Protein AF-A0A0N8W7C9-F1 (afdb_monomer_lite)

Foldseek 3Di:
DDDDDDDPPPPVVVVVQVVVVVLLQVLVCVVQVHPPDDADPWDWDDDPQWIWTDGPFKIWIARNVVSHTQKIKGAAPVSVVSVCVGPQVVLLVVQLCVQLVHPPDDAPFRMWMHHHQWIWTDHDQWIWIARNVPSHTPDIGQDDPVSVVSNVSHPVVVVVVVVVVVVPPD

Radius of gyration: 22.66 Å; chains: 1; bounding box: 68×30×81 Å

Structure (mmCIF, N/CA/C/O backbone):
data_AF-A0A0N8W7C9-F1
#
_entry.id   AF-A0A0N8W7C9-F1
#
loop_
_atom_site.group_PDB
_atom_site.id
_atom_site.type_symbol
_atom_site.label_atom_id
_atom_site.label_alt_id
_atom_site.label_comp_id
_atom_site.label_asym_id
_atom_site.label_entity_id
_atom_site.label_seq_id
_atom_site.pdbx_PDB_ins_code
_atom_site.Cartn_x
_atom_site.Cartn_y
_atom_site.Cartn_z
_atom_site.occupancy
_atom_site.B_iso_or_equiv
_atom_site.auth_seq_id
_atom_site.auth_comp_id
_atom_site.auth_asym_id
_atom_site.auth_atom_id
_atom_site.pdbx_PDB_model_num
ATOM 1 N N . MET A 1 1 ? 50.110 -1.043 -38.854 1.00 37.81 1 MET A N 1
ATOM 2 C CA . MET A 1 1 ? 49.693 -0.022 -37.871 1.00 37.81 1 MET A CA 1
ATOM 3 C C . MET A 1 1 ? 48.234 -0.307 -37.556 1.00 37.81 1 MET A C 1
ATOM 5 O O . MET A 1 1 ? 47.427 -0.293 -38.475 1.00 37.81 1 MET A O 1
ATOM 9 N N . CYS A 1 2 ? 47.962 -0.786 -36.341 1.00 35.12 2 CYS A N 1
ATOM 10 C CA . CYS A 1 2 ? 46.744 -1.515 -35.981 1.00 35.12 2 CYS A CA 1
ATOM 11 C C . CYS A 1 2 ? 45.524 -0.613 -35.734 1.00 35.12 2 CYS A C 1
ATOM 13 O O . CYS A 1 2 ? 45.601 0.324 -34.951 1.00 35.12 2 CYS A O 1
ATOM 15 N N . LEU A 1 3 ? 44.432 -0.989 -36.409 1.00 40.31 3 LEU A N 1
ATOM 16 C CA . LEU A 1 3 ? 43.048 -1.159 -35.939 1.00 40.31 3 LEU A CA 1
ATOM 17 C C . LEU A 1 3 ? 42.443 -0.094 -35.004 1.00 40.31 3 LEU A C 1
ATOM 19 O O . LEU A 1 3 ? 42.666 -0.083 -33.797 1.00 40.31 3 LEU A O 1
ATOM 23 N N . LEU A 1 4 ? 41.551 0.703 -35.601 1.00 46.50 4 LEU A N 1
ATOM 24 C CA . LEU A 1 4 ? 40.404 1.345 -34.959 1.00 46.50 4 LEU A CA 1
ATOM 25 C C . LEU A 1 4 ? 39.473 0.262 -34.384 1.00 46.50 4 LEU A C 1
ATOM 27 O O . LEU A 1 4 ? 38.860 -0.479 -35.150 1.00 46.50 4 LEU A O 1
ATOM 31 N N . CYS A 1 5 ? 39.339 0.184 -33.060 1.00 41.06 5 CYS A N 1
ATOM 32 C CA . CYS A 1 5 ? 38.223 -0.522 -32.432 1.00 41.06 5 CYS 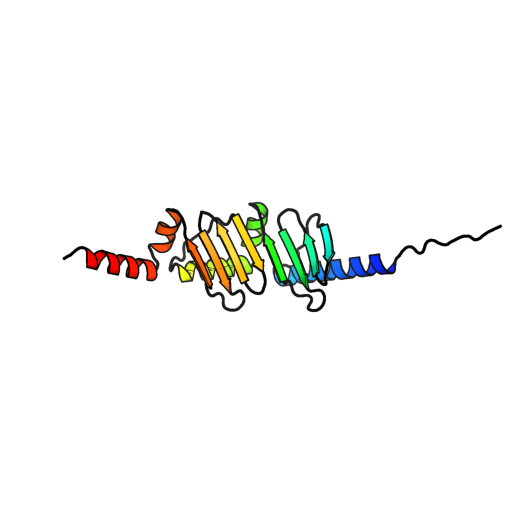A CA 1
ATOM 33 C C . CYS A 1 5 ? 37.093 0.479 -32.178 1.00 41.06 5 CYS A C 1
ATOM 35 O O . CYS A 1 5 ? 37.202 1.350 -31.316 1.00 41.06 5 CYS A O 1
ATOM 37 N N . CYS A 1 6 ? 36.025 0.350 -32.965 1.00 43.03 6 CYS A N 1
ATOM 38 C CA . CYS A 1 6 ? 34.728 0.964 -32.722 1.00 43.03 6 CYS A CA 1
ATOM 39 C C . CYS A 1 6 ? 34.214 0.568 -31.333 1.00 43.03 6 CYS A C 1
ATOM 41 O O . CYS A 1 6 ? 34.074 -0.618 -31.035 1.00 43.03 6 CYS A O 1
ATOM 43 N N . GLY A 1 7 ? 33.899 1.567 -30.510 1.00 38.84 7 GLY A N 1
ATOM 44 C CA . GLY A 1 7 ? 33.012 1.384 -29.372 1.00 38.84 7 GLY A CA 1
ATOM 45 C C . GLY A 1 7 ? 31.618 1.049 -29.890 1.00 38.84 7 GLY A C 1
ATOM 46 O O . GLY A 1 7 ? 31.018 1.845 -30.610 1.00 38.84 7 GLY A O 1
ATOM 47 N N . CYS A 1 8 ? 31.121 -0.135 -29.550 1.00 41.66 8 CYS A N 1
ATOM 48 C CA . CYS A 1 8 ? 29.692 -0.400 -29.591 1.00 41.66 8 CYS A CA 1
ATOM 49 C C . CYS A 1 8 ? 29.111 0.299 -28.361 1.00 41.66 8 CYS A C 1
ATOM 51 O O . CYS A 1 8 ? 29.285 -0.182 -27.245 1.00 41.66 8 CYS A O 1
ATOM 53 N N . ALA A 1 9 ? 28.518 1.478 -28.546 1.00 47.34 9 ALA A N 1
ATOM 54 C CA . ALA A 1 9 ? 27.574 1.988 -27.563 1.00 47.34 9 ALA A CA 1
ATOM 55 C C . ALA A 1 9 ? 26.376 1.030 -27.584 1.00 47.34 9 ALA A C 1
ATOM 57 O O . ALA A 1 9 ? 25.816 0.780 -28.653 1.00 47.34 9 ALA A O 1
ATOM 58 N N . ASP A 1 10 ? 26.058 0.441 -26.436 1.00 50.56 10 ASP A N 1
ATOM 59 C CA . ASP A 1 10 ? 24.960 -0.506 -26.256 1.00 50.56 10 ASP A CA 1
ATOM 60 C C . ASP A 1 10 ? 23.614 0.234 -26.317 1.00 50.56 10 ASP A C 1
ATOM 62 O O . ASP A 1 10 ? 22.963 0.488 -25.311 1.00 50.56 10 ASP A O 1
ATOM 66 N N . GLN A 1 11 ? 23.231 0.664 -27.521 1.00 53.06 11 GLN A N 1
ATOM 67 C CA . GLN A 1 11 ? 21.965 1.360 -27.775 1.00 53.06 11 GLN A CA 1
ATOM 68 C C . GLN A 1 11 ? 20.749 0.461 -27.501 1.00 53.06 11 GLN A C 1
ATOM 70 O O . GLN A 1 11 ? 19.668 0.970 -27.229 1.00 53.06 11 GLN A O 1
ATOM 75 N N . GLY A 1 12 ? 20.926 -0.866 -27.545 1.00 55.88 12 GLY A N 1
ATOM 76 C CA . GLY A 1 12 ? 19.857 -1.828 -27.276 1.00 55.88 12 GLY A CA 1
ATOM 77 C C . GLY A 1 12 ? 19.493 -1.929 -25.795 1.00 55.88 12 GLY A C 1
ATOM 78 O O . GLY A 1 12 ? 18.319 -2.101 -25.481 1.00 55.88 12 GLY A O 1
ATOM 79 N N . GLY A 1 13 ? 20.471 -1.788 -24.893 1.00 61.59 13 GLY A N 1
ATOM 80 C CA . GLY A 1 13 ? 20.222 -1.758 -23.448 1.00 61.59 13 GLY A CA 1
ATOM 81 C C . GLY A 1 13 ? 19.448 -0.513 -23.010 1.00 61.59 13 GLY A C 1
ATOM 82 O O . GLY A 1 13 ? 18.446 -0.624 -22.314 1.00 61.59 13 GLY A O 1
ATOM 83 N N . GLU A 1 14 ? 19.850 0.665 -23.495 1.00 65.06 14 GLU A N 1
ATOM 84 C CA . GLU A 1 14 ? 19.219 1.940 -23.121 1.00 65.06 14 GLU A CA 1
ATOM 85 C C . GLU A 1 14 ? 17.765 2.051 -23.629 1.00 65.06 14 GLU A C 1
ATOM 87 O O . GLU A 1 14 ? 16.888 2.537 -22.916 1.00 65.06 14 GLU A O 1
ATOM 92 N N . GLU A 1 15 ? 17.467 1.544 -24.831 1.00 66.31 15 GLU A N 1
ATOM 93 C CA . GLU A 1 15 ? 16.100 1.516 -25.381 1.00 66.31 15 GLU A CA 1
ATOM 94 C C . GLU A 1 15 ? 15.191 0.500 -24.657 1.00 66.31 15 GLU A C 1
ATOM 96 O O . GLU A 1 15 ? 14.007 0.770 -24.420 1.00 66.31 15 GLU A O 1
ATOM 101 N N . ALA A 1 16 ? 15.739 -0.654 -24.259 1.00 68.06 16 ALA A N 1
ATOM 102 C CA . ALA A 1 16 ? 15.020 -1.652 -23.467 1.00 68.06 16 ALA A CA 1
ATOM 103 C C . ALA A 1 16 ? 14.702 -1.137 -22.053 1.00 68.06 16 ALA A C 1
ATOM 105 O O . ALA A 1 16 ? 13.577 -1.314 -21.580 1.00 68.06 16 ALA A O 1
ATOM 106 N N . ASP A 1 17 ? 15.648 -0.439 -21.419 1.00 77.31 17 ASP A N 1
ATOM 107 C CA . ASP A 1 17 ? 15.465 0.168 -20.098 1.00 77.31 17 ASP A CA 1
ATOM 108 C C . ASP A 1 17 ? 14.401 1.276 -20.123 1.00 77.31 17 ASP A C 1
ATOM 110 O O . ASP A 1 17 ? 13.543 1.319 -19.241 1.00 77.31 17 ASP A O 1
ATOM 114 N N . LEU A 1 18 ? 14.381 2.124 -21.161 1.00 82.06 18 LEU A N 1
ATOM 115 C CA . LEU A 1 18 ? 13.331 3.138 -21.347 1.00 82.06 18 LEU A CA 1
ATOM 116 C C . LEU A 1 18 ? 11.949 2.508 -21.564 1.00 82.06 18 LEU A C 1
ATOM 118 O O . LEU A 1 18 ? 10.955 2.969 -21.006 1.00 82.06 18 LEU A O 1
ATOM 122 N N . THR A 1 19 ? 11.884 1.417 -22.329 1.00 90.62 19 THR A N 1
ATOM 123 C CA . THR A 1 19 ? 10.626 0.696 -22.559 1.00 90.62 19 THR A CA 1
ATOM 124 C C . THR A 1 19 ? 10.087 0.084 -21.262 1.00 90.62 19 THR A C 1
ATOM 126 O O . THR A 1 19 ? 8.891 0.181 -20.981 1.00 90.62 19 THR A O 1
ATOM 129 N N . LEU A 1 20 ? 10.953 -0.537 -20.453 1.00 92.44 20 LEU A N 1
ATOM 130 C CA . LEU A 1 20 ? 10.569 -1.107 -19.158 1.00 92.44 20 LEU A CA 1
ATOM 131 C C . LEU A 1 20 ? 10.203 -0.027 -18.139 1.00 92.44 20 LEU A C 1
ATOM 133 O O . LEU A 1 20 ? 9.288 -0.231 -17.338 1.00 92.44 20 LEU A O 1
ATOM 137 N N . TYR A 1 21 ? 10.871 1.125 -18.181 1.00 93.00 21 TYR A N 1
ATOM 138 C CA . TYR A 1 21 ? 10.506 2.284 -17.377 1.00 93.00 21 TYR A CA 1
ATOM 139 C C . TYR A 1 21 ? 9.073 2.734 -17.678 1.00 93.00 21 TYR A C 1
ATOM 141 O O . TYR A 1 21 ? 8.251 2.805 -16.764 1.00 93.00 21 TYR A O 1
ATOM 149 N N . ASP A 1 22 ? 8.742 2.960 -18.953 1.00 92.81 22 ASP A N 1
ATOM 150 C CA . ASP A 1 22 ? 7.404 3.397 -19.365 1.00 92.81 22 ASP A CA 1
ATOM 151 C C . ASP A 1 22 ? 6.323 2.373 -18.986 1.00 92.81 22 ASP A C 1
ATOM 153 O O . ASP A 1 22 ? 5.247 2.742 -18.507 1.00 92.81 22 ASP A O 1
ATOM 157 N N . GLN A 1 23 ? 6.623 1.077 -19.134 1.00 94.94 23 GLN A N 1
ATOM 158 C CA . GLN A 1 23 ? 5.739 -0.007 -18.694 1.00 94.94 23 GLN A CA 1
ATOM 159 C C . GLN A 1 23 ? 5.540 -0.009 -17.178 1.00 94.94 23 GLN A C 1
ATOM 161 O O . GLN A 1 23 ? 4.409 -0.142 -16.718 1.00 94.94 23 GLN A O 1
ATOM 166 N N . SER A 1 24 ? 6.608 0.202 -16.405 1.00 95.31 24 SER A N 1
ATOM 167 C CA . SER A 1 24 ? 6.534 0.279 -14.943 1.00 95.31 24 SER A CA 1
ATOM 168 C C . SER A 1 24 ? 5.681 1.465 -14.500 1.00 95.31 24 SER A C 1
ATOM 170 O O . SER A 1 24 ? 4.838 1.328 -13.618 1.00 95.31 24 SER A O 1
ATOM 172 N N . VAL A 1 25 ? 5.839 2.628 -15.139 1.00 95.06 25 VAL A N 1
ATOM 173 C CA . VAL A 1 25 ? 5.005 3.805 -14.853 1.00 95.06 25 VAL A CA 1
ATOM 174 C C . VAL A 1 25 ? 3.538 3.520 -15.168 1.00 95.06 25 VAL A C 1
ATOM 176 O O . VAL A 1 25 ? 2.665 3.886 -14.381 1.00 95.06 25 VAL A O 1
ATOM 179 N N . GLN A 1 26 ? 3.254 2.850 -16.286 1.00 95.94 26 GLN A N 1
ATOM 180 C CA . GLN A 1 26 ? 1.890 2.473 -16.645 1.00 95.94 26 GLN A CA 1
ATOM 181 C C . GLN A 1 26 ? 1.282 1.475 -15.649 1.00 95.94 26 GLN A C 1
ATOM 183 O O . GLN A 1 26 ? 0.156 1.687 -15.201 1.00 95.94 26 GLN A O 1
ATOM 188 N N . ALA A 1 27 ? 2.032 0.450 -15.239 1.00 96.00 27 ALA A N 1
ATOM 189 C CA . ALA A 1 27 ? 1.590 -0.505 -14.226 1.00 96.00 27 ALA A CA 1
ATOM 190 C C . ALA A 1 27 ? 1.297 0.184 -12.885 1.00 96.00 27 ALA A C 1
ATOM 192 O O . ALA A 1 27 ? 0.296 -0.120 -12.240 1.00 96.00 27 ALA A O 1
ATOM 193 N N . VAL A 1 28 ? 2.111 1.171 -12.488 1.00 95.12 28 VAL A N 1
ATOM 194 C CA . VAL A 1 28 ? 1.836 1.965 -11.283 1.00 95.12 28 VAL A CA 1
ATOM 195 C C . VAL A 1 28 ? 0.549 2.771 -11.435 1.00 95.12 28 VAL A C 1
ATOM 197 O O . VAL A 1 28 ? -0.262 2.741 -10.519 1.00 95.12 28 VAL A O 1
ATOM 200 N N . ARG A 1 29 ? 0.311 3.446 -12.570 1.00 95.62 29 ARG A N 1
ATOM 201 C CA . ARG A 1 29 ? -0.942 4.197 -12.813 1.00 95.62 29 ARG A CA 1
ATOM 202 C C . ARG A 1 29 ? -2.181 3.321 -12.695 1.00 95.62 29 ARG A C 1
ATOM 204 O O . ARG A 1 29 ? -3.188 3.753 -12.141 1.00 95.62 29 ARG A O 1
ATOM 211 N N . GLU A 1 30 ? -2.115 2.111 -13.239 1.00 95.56 30 GLU A N 1
ATOM 212 C CA . GLU A 1 30 ? -3.191 1.126 -13.137 1.00 95.56 30 GLU A CA 1
ATOM 213 C C . GLU A 1 30 ? -3.367 0.659 -11.695 1.00 95.56 30 GLU A C 1
ATOM 215 O O . GLU A 1 30 ? -4.483 0.675 -11.183 1.00 95.56 30 GLU A O 1
ATOM 220 N N . PHE A 1 31 ? -2.266 0.341 -11.011 1.00 94.75 31 PHE A N 1
ATOM 221 C CA . PHE A 1 31 ? -2.286 -0.071 -9.615 1.00 94.75 31 PHE A CA 1
ATOM 222 C C . PHE A 1 31 ? -2.864 1.010 -8.702 1.00 94.75 31 PHE A C 1
ATOM 224 O O . PHE A 1 31 ? -3.733 0.705 -7.898 1.00 94.75 31 PHE A O 1
ATOM 231 N N . VAL A 1 32 ? -2.430 2.268 -8.801 1.00 93.56 32 VAL A N 1
ATOM 232 C CA . VAL A 1 32 ? -2.940 3.352 -7.942 1.00 93.56 32 VAL A CA 1
ATO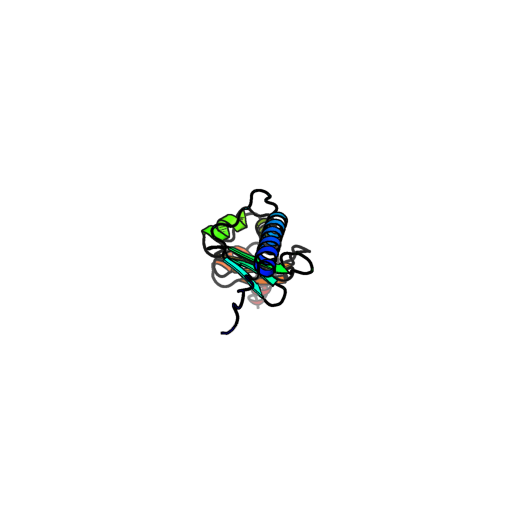M 233 C C . VAL A 1 32 ? -4.278 3.933 -8.414 1.00 93.56 32 VAL A C 1
ATOM 235 O O . VAL A 1 32 ? -4.810 4.820 -7.754 1.00 93.56 32 VAL A O 1
ATOM 238 N N . GLU A 1 33 ? -4.817 3.441 -9.534 1.00 94.75 33 GLU A N 1
ATOM 239 C CA . GLU A 1 33 ? -6.026 3.948 -10.199 1.00 94.75 33 GLU A CA 1
ATOM 240 C C . GLU A 1 33 ? -5.963 5.452 -10.548 1.00 94.75 33 GLU A C 1
ATOM 242 O O . GLU A 1 33 ? -6.980 6.143 -10.617 1.00 94.75 33 GLU A O 1
ATOM 247 N N . ASP A 1 34 ? -4.763 5.962 -10.837 1.00 92.88 34 ASP A N 1
ATOM 248 C CA . ASP A 1 34 ? -4.514 7.360 -11.197 1.00 92.88 34 ASP A CA 1
ATOM 249 C C . ASP A 1 34 ? -3.696 7.453 -12.489 1.00 92.88 34 ASP A C 1
ATOM 251 O O . ASP A 1 34 ? -2.483 7.254 -12.516 1.00 92.88 34 ASP A O 1
ATOM 255 N N . GLN A 1 35 ? -4.366 7.824 -13.581 1.00 92.38 35 GLN A N 1
ATOM 256 C CA . GLN A 1 35 ? -3.734 8.003 -14.893 1.00 92.38 35 GLN A CA 1
ATOM 257 C C . GLN A 1 35 ? -2.841 9.249 -14.970 1.00 92.38 35 GLN A C 1
ATOM 259 O O . GLN A 1 35 ? -2.016 9.363 -15.878 1.00 92.38 35 GLN A O 1
ATOM 264 N N . SER A 1 36 ? -3.008 10.194 -14.043 1.00 91.00 36 SER A N 1
ATOM 265 C CA . SER A 1 36 ? -2.180 11.395 -13.956 1.00 91.00 36 SER A CA 1
ATOM 266 C C . SER A 1 36 ? -0.895 11.174 -13.163 1.00 91.00 36 SER A C 1
ATOM 268 O O . SER A 1 36 ? -0.013 12.035 -13.216 1.00 91.00 36 SER A O 1
ATOM 270 N N . TYR A 1 37 ? -0.748 10.017 -12.503 1.00 88.69 37 TYR A N 1
ATOM 271 C CA . TYR A 1 37 ? 0.444 9.693 -11.736 1.00 88.69 37 TYR A CA 1
ATOM 272 C C . TYR A 1 37 ? 1.704 9.821 -12.599 1.00 88.69 37 TYR A C 1
ATOM 274 O O . TYR A 1 37 ? 1.821 9.277 -13.709 1.00 88.69 37 TYR A O 1
ATOM 282 N N . GLN A 1 38 ? 2.661 10.557 -12.044 1.00 85.25 38 GLN A N 1
ATOM 283 C CA . GLN A 1 38 ? 4.018 10.679 -12.541 1.00 85.25 38 GLN A CA 1
ATOM 284 C C . GLN A 1 38 ? 4.962 10.442 -11.367 1.00 85.25 38 GLN A C 1
ATOM 286 O O . GLN A 1 38 ? 4.798 11.078 -10.319 1.00 85.25 38 GLN A O 1
ATOM 291 N N . PRO A 1 39 ? 5.967 9.574 -11.515 1.00 79.62 39 PRO A N 1
ATOM 292 C CA . PRO A 1 39 ? 6.926 9.368 -10.449 1.00 79.62 39 PRO A CA 1
ATOM 293 C C . PRO A 1 39 ? 7.795 10.625 -10.281 1.00 79.62 39 PRO A C 1
ATOM 295 O O . PRO A 1 39 ? 8.419 11.107 -11.227 1.00 79.62 39 PRO A O 1
ATOM 298 N N . GLY A 1 40 ? 7.857 11.174 -9.068 1.00 68.31 40 GLY A N 1
ATOM 299 C CA . GLY A 1 40 ? 8.752 12.294 -8.765 1.00 68.31 40 GLY A CA 1
ATOM 300 C C . GLY A 1 40 ? 10.186 11.796 -8.581 1.00 68.31 40 GLY A C 1
ATOM 301 O O . GLY A 1 40 ? 10.395 10.950 -7.722 1.00 68.31 40 GLY A O 1
ATOM 302 N N . THR A 1 41 ? 11.156 12.297 -9.366 1.00 62.81 41 THR A N 1
ATOM 303 C CA . THR A 1 41 ? 12.597 11.925 -9.302 1.00 62.81 41 THR A CA 1
ATOM 304 C C . THR A 1 41 ? 12.814 10.464 -8.894 1.00 62.81 41 THR A C 1
ATOM 306 O O . THR A 1 41 ? 13.327 10.183 -7.812 1.00 62.81 41 THR A O 1
ATOM 309 N N . SER A 1 42 ? 12.338 9.540 -9.725 1.00 72.31 42 SER A N 1
ATOM 310 C CA . SER A 1 42 ? 12.453 8.106 -9.477 1.00 72.31 42 SER A CA 1
ATOM 311 C C . SER A 1 42 ? 13.831 7.604 -9.892 1.00 72.31 42 SER A C 1
ATOM 313 O O . SER A 1 42 ? 14.289 7.862 -11.004 1.00 72.31 42 SER A O 1
ATOM 315 N N . ALA A 1 43 ? 14.493 6.862 -9.008 1.00 88.88 43 ALA A N 1
ATOM 316 C CA . ALA A 1 43 ? 15.502 5.914 -9.451 1.00 88.88 43 ALA A CA 1
ATOM 317 C C . ALA A 1 43 ? 14.781 4.720 -10.092 1.00 88.88 43 ALA A C 1
ATOM 319 O O . ALA A 1 43 ? 13.770 4.253 -9.563 1.00 88.88 43 ALA A O 1
ATOM 320 N N . PHE A 1 44 ? 15.295 4.249 -11.224 1.00 92.81 44 PHE A N 1
ATOM 321 C CA . PHE A 1 44 ? 14.812 3.056 -11.908 1.00 92.81 44 PHE A CA 1
ATOM 322 C C . PHE A 1 44 ? 15.908 1.996 -11.900 1.00 92.81 44 PHE A C 1
ATOM 324 O O . PHE A 1 44 ? 17.067 2.299 -12.189 1.00 92.81 44 PHE A O 1
ATOM 331 N N . SER A 1 45 ? 15.549 0.766 -11.551 1.00 92.94 45 SER A N 1
ATOM 332 C CA . SER A 1 45 ? 16.466 -0.369 -11.592 1.00 92.94 45 SER A CA 1
ATOM 333 C C . SER A 1 45 ? 15.739 -1.644 -11.982 1.00 92.94 45 SER A C 1
ATOM 335 O O . SER A 1 45 ? 14.579 -1.838 -11.623 1.00 92.94 45 SER A O 1
ATOM 337 N N . VAL A 1 46 ? 16.450 -2.540 -12.659 1.00 94.44 46 VAL A N 1
ATOM 338 C CA . VAL A 1 46 ? 15.963 -3.872 -13.015 1.00 94.44 46 VAL A CA 1
ATOM 339 C C . VAL A 1 46 ? 16.882 -4.906 -12.382 1.00 94.44 46 VAL A C 1
ATOM 341 O O . VAL A 1 46 ? 18.085 -4.911 -12.636 1.00 94.44 46 VAL A O 1
ATOM 344 N N . GLU A 1 47 ? 16.323 -5.783 -11.555 1.00 93.31 47 GLU A N 1
ATOM 345 C CA . GLU A 1 47 ? 17.071 -6.853 -10.902 1.00 93.31 47 GLU A CA 1
ATOM 346 C C . GLU A 1 47 ? 16.222 -8.121 -10.830 1.00 93.31 47 GLU A C 1
ATOM 348 O O . GLU A 1 47 ? 15.072 -8.089 -10.408 1.00 93.31 47 GLU A O 1
ATOM 353 N N . SER A 1 48 ? 16.797 -9.255 -11.240 1.00 92.81 48 SER A N 1
ATOM 354 C CA . SER A 1 48 ? 16.186 -10.585 -11.082 1.00 92.81 48 SER A CA 1
ATOM 355 C C . SER A 1 48 ? 14.737 -10.702 -11.594 1.00 92.81 48 SER A C 1
ATOM 357 O O . SER A 1 48 ? 13.914 -11.353 -10.959 1.00 92.81 48 SER A O 1
ATOM 359 N N . GLY A 1 49 ? 14.423 -10.087 -12.741 1.00 94.06 49 GLY A N 1
ATOM 360 C CA . GLY A 1 49 ? 13.077 -10.127 -13.336 1.00 94.06 49 GLY A CA 1
ATOM 361 C C . GLY A 1 49 ? 12.089 -9.111 -12.755 1.00 94.06 49 GLY A C 1
ATOM 362 O O . GLY A 1 49 ? 10.917 -9.124 -13.117 1.00 94.06 49 GLY A O 1
ATOM 363 N N . VAL A 1 50 ? 12.556 -8.208 -11.891 1.00 95.81 50 VAL A N 1
ATOM 364 C CA . VAL A 1 50 ? 11.736 -7.185 -11.243 1.00 95.81 50 VAL A CA 1
ATOM 365 C C . VAL A 1 50 ? 12.235 -5.798 -11.630 1.00 95.81 50 VAL A C 1
ATOM 367 O O . VAL A 1 50 ? 13.411 -5.473 -11.452 1.00 95.81 50 VAL A O 1
ATOM 370 N N . ALA A 1 51 ? 11.333 -4.964 -12.139 1.00 95.56 51 ALA A N 1
ATOM 371 C CA . ALA A 1 51 ? 11.581 -3.551 -12.390 1.00 95.56 51 ALA A CA 1
ATOM 372 C C . ALA A 1 51 ? 11.112 -2.731 -11.183 1.00 95.56 51 ALA A C 1
ATOM 374 O O . ALA A 1 51 ? 9.985 -2.891 -10.725 1.00 95.56 51 ALA A O 1
ATOM 375 N N . THR A 1 52 ? 11.966 -1.862 -10.647 1.00 95.69 52 THR A N 1
ATOM 376 C CA . THR A 1 52 ? 11.674 -1.070 -9.447 1.00 95.69 52 THR A CA 1
ATOM 377 C C . THR A 1 52 ? 11.758 0.421 -9.741 1.00 95.69 52 THR A C 1
ATOM 379 O O . THR A 1 52 ? 12.768 0.913 -10.246 1.00 95.69 52 THR A O 1
ATOM 382 N N . LEU A 1 53 ? 10.690 1.137 -9.386 1.00 94.44 53 LEU A N 1
ATOM 383 C CA . LEU A 1 53 ? 10.601 2.593 -9.356 1.00 94.44 53 LEU A CA 1
ATOM 384 C C . LEU A 1 53 ? 10.690 3.060 -7.903 1.00 94.44 53 LEU A C 1
ATOM 386 O O . LEU A 1 53 ? 9.751 2.887 -7.126 1.00 94.44 53 LEU A O 1
ATOM 390 N N . SER A 1 54 ? 11.808 3.686 -7.550 1.00 92.56 54 SER A N 1
ATOM 391 C CA . SER A 1 54 ? 12.070 4.191 -6.201 1.00 92.56 54 SER A CA 1
ATOM 392 C C . SER A 1 54 ? 11.992 5.712 -6.186 1.00 92.56 54 SER A C 1
ATOM 394 O O . SER A 1 54 ? 12.899 6.395 -6.662 1.00 92.56 54 SER A O 1
ATOM 396 N N . GLY A 1 55 ? 10.896 6.242 -5.652 1.00 88.38 55 GLY A N 1
ATOM 397 C CA . GLY A 1 55 ? 10.746 7.651 -5.306 1.00 88.38 55 GLY A CA 1
ATOM 398 C C . GLY A 1 55 ? 11.272 7.954 -3.900 1.00 88.38 55 GLY A C 1
ATOM 399 O O . GLY A 1 55 ? 11.841 7.104 -3.215 1.00 88.38 55 GLY A O 1
ATOM 400 N N . LYS A 1 56 ? 11.069 9.195 -3.448 1.00 87.94 56 LYS A N 1
ATOM 401 C CA . LYS A 1 56 ? 11.496 9.625 -2.106 1.00 87.94 56 LYS A CA 1
ATOM 402 C C . LYS A 1 56 ? 10.655 8.998 -0.987 1.00 87.94 56 LYS A C 1
ATOM 404 O O . LYS A 1 56 ? 11.203 8.690 0.067 1.00 87.94 56 LYS A O 1
ATOM 409 N N . TYR A 1 57 ? 9.348 8.857 -1.203 1.00 90.31 57 TYR A N 1
ATOM 410 C CA . TYR A 1 57 ? 8.392 8.402 -0.186 1.00 90.31 57 TYR A CA 1
ATOM 411 C C . TYR A 1 57 ? 7.647 7.131 -0.590 1.00 90.31 57 TYR A C 1
ATOM 413 O O . TYR A 1 57 ? 6.946 6.530 0.225 1.00 90.31 57 TYR A O 1
ATOM 421 N N . GLU A 1 58 ? 7.807 6.729 -1.845 1.00 92.69 58 GLU A N 1
ATOM 422 C CA . GLU A 1 58 ? 7.109 5.625 -2.458 1.00 92.69 58 GLU A CA 1
ATOM 423 C C . GLU A 1 58 ? 8.081 4.738 -3.229 1.00 92.69 58 GLU A C 1
ATOM 425 O O . GLU A 1 58 ? 9.029 5.209 -3.856 1.00 92.69 58 GLU A O 1
ATOM 430 N N . THR A 1 59 ? 7.853 3.436 -3.181 1.00 95.19 59 THR A N 1
ATOM 431 C CA . THR A 1 59 ? 8.574 2.459 -3.994 1.00 95.19 59 THR A CA 1
ATOM 432 C C . THR A 1 59 ? 7.563 1.512 -4.594 1.00 95.19 59 THR A C 1
ATOM 434 O O . THR A 1 59 ? 6.662 1.073 -3.883 1.00 95.19 59 THR A O 1
ATOM 437 N N . TYR A 1 60 ? 7.729 1.195 -5.872 1.00 95.88 60 TYR A N 1
ATOM 438 C CA . TYR A 1 60 ? 6.926 0.208 -6.579 1.00 95.88 60 TYR A CA 1
ATOM 439 C C . TYR A 1 60 ? 7.844 -0.780 -7.271 1.00 95.88 60 TYR A C 1
ATOM 441 O O . TYR A 1 60 ? 8.813 -0.367 -7.908 1.00 95.88 60 TYR A O 1
ATOM 449 N N . SER A 1 61 ? 7.507 -2.059 -7.194 1.00 96.56 61 SER A N 1
ATOM 450 C CA . SER A 1 61 ? 8.179 -3.100 -7.956 1.00 96.56 61 SER A CA 1
ATOM 451 C C . SER A 1 61 ? 7.165 -3.856 -8.798 1.00 96.56 61 SER A C 1
ATOM 453 O O . SER A 1 61 ? 6.118 -4.277 -8.303 1.00 96.56 61 SER A O 1
ATOM 455 N N . MET A 1 62 ? 7.495 -4.004 -10.074 1.00 96.75 62 MET A N 1
ATOM 456 C CA . MET A 1 62 ? 6.712 -4.682 -11.092 1.00 96.75 62 MET A CA 1
ATOM 457 C C . MET A 1 62 ? 7.436 -5.961 -11.507 1.00 96.75 62 MET A C 1
ATOM 459 O O . MET A 1 62 ? 8.632 -5.926 -11.805 1.00 96.75 62 MET A O 1
ATOM 463 N N . ASP A 1 63 ? 6.713 -7.073 -11.558 1.00 96.69 63 ASP A N 1
ATOM 464 C CA . ASP A 1 63 ? 7.197 -8.287 -12.216 1.00 96.69 63 ASP A CA 1
ATOM 465 C C . ASP A 1 63 ? 7.218 -8.058 -13.735 1.00 96.69 63 ASP A C 1
ATOM 467 O O . ASP A 1 63 ? 6.233 -7.610 -14.321 1.00 96.69 63 ASP A O 1
ATOM 471 N N . ILE A 1 64 ? 8.357 -8.300 -14.387 1.00 95.75 64 ILE A N 1
ATOM 472 C CA . ILE A 1 64 ? 8.540 -7.966 -15.810 1.00 95.75 64 ILE A CA 1
ATOM 473 C C . ILE A 1 64 ? 7.732 -8.892 -16.729 1.00 95.75 64 ILE A C 1
ATOM 475 O O . ILE A 1 64 ? 7.306 -8.465 -17.808 1.00 95.75 64 ILE A O 1
ATOM 479 N N . ASP A 1 65 ? 7.495 -10.135 -16.311 1.00 95.00 65 ASP A N 1
ATOM 480 C CA . ASP A 1 65 ? 6.798 -11.134 -17.117 1.00 95.00 65 ASP A CA 1
ATOM 481 C C . ASP A 1 65 ? 5.280 -10.919 -17.066 1.00 95.00 65 ASP A C 1
ATOM 483 O O . ASP A 1 65 ? 4.610 -10.987 -18.103 1.00 95.00 65 ASP A O 1
ATOM 487 N N . THR A 1 66 ? 4.729 -10.625 -15.882 1.00 95.44 66 THR A N 1
ATOM 488 C CA . THR A 1 66 ? 3.283 -10.389 -15.706 1.00 95.44 66 THR A CA 1
ATOM 489 C C . THR A 1 66 ? 2.884 -8.931 -15.902 1.00 95.44 66 THR A C 1
ATOM 491 O O . THR A 1 66 ? 1.740 -8.659 -16.264 1.00 95.44 66 THR A O 1
ATOM 494 N N . ARG A 1 67 ? 3.830 -7.999 -15.720 1.00 95.12 67 ARG A N 1
ATOM 495 C CA . ARG A 1 67 ? 3.617 -6.539 -15.683 1.00 95.12 67 ARG A CA 1
ATOM 496 C C . ARG A 1 67 ? 2.714 -6.086 -14.539 1.00 95.12 67 ARG A C 1
ATOM 498 O O . ARG A 1 67 ? 2.163 -4.989 -14.578 1.00 95.12 67 ARG A O 1
ATOM 505 N N . GLU A 1 68 ? 2.563 -6.922 -13.521 1.00 94.81 68 GLU A N 1
ATOM 506 C CA . GLU A 1 68 ? 1.780 -6.606 -12.334 1.00 94.81 68 GLU A CA 1
ATOM 507 C C . GLU A 1 68 ? 2.684 -6.002 -11.258 1.00 94.81 68 GLU A C 1
ATOM 509 O O . GLU A 1 68 ? 3.846 -6.388 -11.097 1.00 94.81 68 GLU A O 1
ATOM 514 N N . ILE A 1 69 ? 2.148 -5.043 -10.501 1.00 95.94 69 ILE A N 1
ATOM 515 C CA . ILE A 1 69 ? 2.811 -4.556 -9.292 1.00 95.94 69 ILE A CA 1
ATOM 516 C C . ILE A 1 69 ? 2.781 -5.679 -8.259 1.00 95.94 69 ILE A C 1
ATOM 518 O O . ILE A 1 69 ? 1.709 -6.134 -7.877 1.00 95.94 69 ILE A O 1
ATOM 522 N N . VAL A 1 70 ? 3.957 -6.099 -7.798 1.00 96.56 70 VAL A N 1
ATOM 523 C CA . VAL A 1 70 ? 4.128 -7.146 -6.773 1.00 96.56 70 VAL A CA 1
ATOM 524 C C . VAL A 1 70 ? 4.490 -6.565 -5.410 1.00 96.56 70 VAL A C 1
ATOM 526 O O . VAL A 1 70 ? 4.272 -7.196 -4.376 1.00 96.56 70 VAL A O 1
ATOM 529 N N . PHE A 1 71 ? 4.999 -5.332 -5.397 1.00 97.25 71 PHE A N 1
ATOM 530 C CA . PHE A 1 71 ? 5.322 -4.606 -4.180 1.00 97.25 71 PHE A CA 1
ATOM 531 C C . PHE A 1 71 ? 5.028 -3.116 -4.338 1.00 97.25 71 PHE A C 1
ATOM 533 O O . PHE A 1 71 ? 5.375 -2.506 -5.349 1.00 97.25 71 PHE A O 1
ATOM 540 N N . ALA A 1 72 ? 4.437 -2.521 -3.306 1.00 96.62 72 ALA A N 1
ATOM 541 C CA . ALA A 1 72 ? 4.369 -1.080 -3.133 1.00 96.62 72 ALA A CA 1
ATOM 542 C C . ALA A 1 72 ? 4.642 -0.721 -1.669 1.00 96.62 72 ALA A C 1
ATOM 544 O O . ALA A 1 72 ? 4.156 -1.383 -0.756 1.00 96.62 72 ALA A O 1
ATOM 545 N N . SER A 1 73 ? 5.387 0.347 -1.418 1.00 96.25 73 SER A N 1
ATOM 546 C CA . SER A 1 73 ? 5.661 0.833 -0.065 1.00 96.25 73 SER A CA 1
ATOM 547 C C . SER A 1 73 ? 5.525 2.338 -0.014 1.00 96.25 73 SER A C 1
ATOM 549 O O . SER A 1 73 ? 6.085 3.028 -0.856 1.00 96.25 73 SER A O 1
ATOM 551 N N . TYR A 1 74 ? 4.856 2.827 1.026 1.00 95.19 74 TYR A N 1
ATOM 552 C CA . TYR A 1 74 ? 4.655 4.237 1.322 1.00 95.19 74 TYR A CA 1
ATOM 553 C C . TYR A 1 74 ? 5.171 4.521 2.729 1.00 95.19 74 TYR A C 1
ATOM 555 O O . TYR A 1 74 ? 4.743 3.890 3.704 1.00 95.19 74 TYR A O 1
ATOM 563 N N . GLN A 1 75 ? 6.121 5.447 2.833 1.00 89.44 75 GLN A N 1
ATOM 564 C CA . GLN A 1 75 ? 6.822 5.745 4.080 1.00 89.44 75 GLN A CA 1
ATOM 565 C C . GLN A 1 75 ? 6.891 7.246 4.341 1.00 89.44 75 GLN A C 1
ATOM 567 O O . GLN A 1 75 ? 6.977 8.055 3.418 1.00 89.44 75 GLN A O 1
ATOM 572 N N . GLY A 1 76 ? 6.903 7.603 5.626 1.00 87.00 76 GLY A N 1
ATOM 573 C CA . GLY A 1 76 ? 6.858 8.998 6.051 1.00 87.00 76 GLY A CA 1
ATOM 574 C C . GLY A 1 76 ? 5.474 9.617 5.862 1.00 87.00 76 GLY A C 1
ATOM 575 O O . GLY A 1 76 ? 4.561 8.994 5.325 1.00 87.00 76 GLY A O 1
ATOM 576 N N . GLU A 1 77 ? 5.315 10.846 6.337 1.00 89.88 77 GLU A N 1
ATOM 577 C CA . GLU A 1 77 ? 4.030 11.547 6.315 1.00 89.88 77 GLU A CA 1
ATOM 578 C C . GLU A 1 77 ? 3.536 11.748 4.878 1.00 89.88 77 GLU A C 1
ATOM 580 O O . GLU A 1 77 ? 2.427 11.336 4.553 1.00 89.88 77 GLU A O 1
ATOM 585 N N . GLU A 1 78 ? 4.399 12.234 3.985 1.00 89.62 78 GLU A N 1
ATOM 586 C CA . GLU A 1 78 ? 4.040 12.510 2.592 1.00 89.62 78 GLU A CA 1
ATOM 587 C C . GLU A 1 78 ? 3.730 11.234 1.793 1.00 89.62 78 GLU A C 1
ATOM 589 O O . GLU A 1 78 ? 2.851 11.230 0.930 1.00 89.62 78 GLU A O 1
ATOM 594 N N . GLY A 1 79 ? 4.424 10.127 2.077 1.00 91.69 79 GLY A N 1
ATOM 595 C CA . GLY A 1 79 ? 4.121 8.833 1.463 1.00 91.69 79 GLY A CA 1
ATOM 596 C C . GLY A 1 79 ? 2.751 8.320 1.896 1.00 91.69 79 GLY A C 1
ATOM 597 O O . GLY A 1 79 ? 1.960 7.868 1.068 1.00 91.69 79 GLY A O 1
ATOM 598 N N . ILE A 1 80 ? 2.445 8.438 3.189 1.00 94.62 80 ILE A N 1
ATOM 599 C CA . ILE A 1 80 ? 1.147 8.045 3.740 1.00 94.62 80 ILE A CA 1
ATOM 600 C C . ILE A 1 80 ? 0.014 8.936 3.235 1.00 94.62 80 ILE A C 1
ATOM 602 O O . ILE A 1 80 ? -1.062 8.415 2.952 1.00 94.62 80 ILE A O 1
ATOM 606 N N . GLU A 1 81 ? 0.226 10.242 3.088 1.00 92.44 81 GLU A N 1
ATOM 607 C CA . GLU A 1 81 ? -0.763 11.141 2.483 1.00 92.44 81 GLU A CA 1
ATOM 608 C C . GLU A 1 81 ? -1.151 10.675 1.079 1.00 92.44 81 GLU A C 1
ATOM 610 O O . GLU A 1 81 ? -2.337 10.510 0.800 1.00 92.44 81 GLU A O 1
ATOM 615 N N . ARG A 1 82 ? -0.170 10.327 0.238 1.00 89.62 82 ARG A N 1
ATOM 616 C CA . ARG A 1 82 ? -0.447 9.759 -1.090 1.00 89.62 82 ARG A CA 1
ATOM 617 C C . ARG A 1 82 ? -1.173 8.422 -1.016 1.00 89.62 82 ARG A C 1
ATOM 619 O O . ARG A 1 82 ? -2.110 8.188 -1.772 1.00 89.62 82 ARG A O 1
ATOM 626 N N . ALA A 1 83 ? -0.767 7.541 -0.101 1.00 93.44 83 ALA A N 1
ATOM 627 C CA . ALA A 1 83 ? -1.440 6.258 0.079 1.00 93.44 83 ALA A CA 1
ATOM 628 C C . ALA A 1 83 ? -2.919 6.444 0.451 1.00 93.44 83 ALA A C 1
ATOM 630 O O . ALA A 1 83 ? -3.768 5.738 -0.086 1.00 93.44 83 ALA A O 1
ATOM 631 N N . ARG A 1 84 ? -3.234 7.405 1.334 1.00 92.62 84 ARG A N 1
ATOM 632 C CA . ARG A 1 84 ? -4.596 7.693 1.825 1.00 92.62 84 ARG A CA 1
ATOM 633 C C . ARG A 1 84 ? -5.572 8.091 0.724 1.00 92.62 84 ARG A C 1
ATOM 635 O O . ARG A 1 84 ? -6.765 7.803 0.842 1.00 92.62 84 ARG A O 1
ATOM 642 N N . GLU A 1 85 ? -5.078 8.753 -0.313 1.00 86.94 85 GLU A N 1
ATOM 643 C CA . GLU A 1 85 ? -5.875 9.140 -1.478 1.00 86.94 85 GLU A CA 1
ATOM 644 C C . GLU A 1 85 ? -6.195 7.937 -2.377 1.00 86.94 85 GLU A C 1
ATOM 646 O O . GLU A 1 85 ? -7.202 7.951 -3.083 1.00 86.94 85 GLU A O 1
ATOM 651 N N . GLY A 1 86 ? -5.388 6.874 -2.300 1.00 91.12 86 GLY A N 1
ATOM 652 C CA . GLY A 1 86 ? -5.511 5.683 -3.130 1.00 91.12 86 GLY A CA 1
ATOM 653 C C . GLY A 1 86 ? -6.555 4.658 -2.653 1.00 91.12 86 GLY A C 1
ATOM 654 O O . GLY A 1 86 ? -6.850 4.540 -1.454 1.00 91.12 86 GLY A O 1
ATOM 655 N N . PRO A 1 87 ? -7.074 3.831 -3.579 1.00 92.25 87 PRO A N 1
ATOM 656 C CA . PRO A 1 87 ? -8.130 2.851 -3.303 1.00 92.25 87 PRO A CA 1
ATOM 657 C C . PRO A 1 87 ? -7.688 1.759 -2.316 1.00 92.25 87 PRO A C 1
ATOM 659 O O . PRO A 1 87 ? -8.469 1.306 -1.476 1.00 92.25 87 PRO A O 1
ATOM 662 N N . HIS A 1 88 ? -6.414 1.363 -2.359 1.00 94.44 88 HIS A N 1
ATOM 663 C CA . HIS A 1 88 ? -5.861 0.277 -1.539 1.00 94.44 88 HIS A CA 1
ATOM 664 C C . HIS A 1 88 ? -5.841 0.603 -0.048 1.00 94.44 88 HIS A C 1
ATOM 666 O O . HIS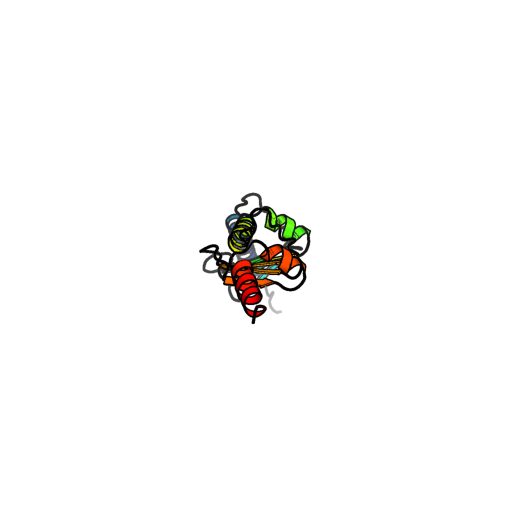 A 1 88 ? -6.215 -0.224 0.791 1.00 94.44 88 HIS A O 1
ATOM 672 N N . TYR A 1 89 ? -5.446 1.830 0.296 1.00 95.25 89 TYR A N 1
ATOM 673 C CA . TYR A 1 89 ? -5.470 2.289 1.681 1.00 95.25 89 TYR A CA 1
ATOM 674 C C . TYR A 1 89 ? -6.911 2.410 2.178 1.00 95.25 89 TYR A C 1
ATOM 676 O O . TYR A 1 89 ? -7.225 1.965 3.281 1.00 95.25 89 TYR A O 1
ATOM 684 N N . GLN A 1 90 ? -7.817 2.942 1.353 1.00 93.38 90 GLN A N 1
ATOM 685 C CA . GLN A 1 90 ? -9.236 3.050 1.700 1.00 93.38 90 GLN A CA 1
ATOM 686 C C . GLN A 1 90 ? -9.866 1.674 1.955 1.00 93.38 90 GLN A C 1
ATOM 688 O O . GLN A 1 90 ? -10.531 1.488 2.977 1.00 93.38 90 GLN A O 1
ATOM 693 N N . LYS A 1 91 ? -9.593 0.683 1.093 1.00 93.62 91 LYS A N 1
ATOM 694 C CA . LYS A 1 91 ? -10.022 -0.713 1.283 1.00 93.62 91 LYS A CA 1
ATOM 695 C C . LYS A 1 91 ? -9.492 -1.288 2.598 1.00 93.62 91 LYS A C 1
ATOM 697 O O . LYS A 1 91 ? -10.246 -1.896 3.356 1.00 93.62 91 LYS A O 1
ATOM 702 N N . THR A 1 92 ? -8.222 -1.031 2.905 1.00 96.25 92 THR A N 1
ATOM 703 C CA . THR A 1 92 ? -7.584 -1.446 4.162 1.00 96.25 92 THR A CA 1
ATOM 704 C C . THR A 1 92 ? -8.266 -0.818 5.379 1.00 96.25 92 THR A C 1
ATOM 706 O O . THR A 1 92 ? -8.600 -1.516 6.334 1.00 96.25 92 THR A O 1
ATOM 709 N N . VAL A 1 93 ? -8.543 0.488 5.351 1.00 94.69 93 VAL A N 1
ATOM 710 C CA . VAL A 1 93 ? -9.234 1.187 6.446 1.00 94.69 93 VAL A CA 1
ATOM 711 C C . VAL A 1 93 ? -10.656 0.661 6.639 1.00 94.69 93 VAL A C 1
ATOM 713 O O . VAL A 1 93 ? -11.082 0.471 7.778 1.00 94.69 93 VAL A O 1
ATOM 716 N N . ILE A 1 94 ? -11.386 0.382 5.555 1.00 94.19 94 ILE A N 1
ATOM 717 C CA . ILE A 1 94 ? -12.722 -0.227 5.625 1.00 94.19 94 ILE A CA 1
ATOM 718 C C . ILE A 1 94 ? -12.652 -1.588 6.325 1.00 94.19 94 ILE A C 1
ATOM 720 O O . ILE A 1 94 ? -13.416 -1.822 7.263 1.00 94.19 94 ILE A O 1
ATOM 724 N N . ALA A 1 95 ? -11.708 -2.445 5.929 1.00 94.75 95 ALA A N 1
ATOM 725 C CA . ALA A 1 95 ? -11.500 -3.751 6.552 1.00 94.75 95 ALA A CA 1
ATOM 726 C C . ALA A 1 95 ? -11.203 -3.630 8.055 1.00 94.75 95 ALA A C 1
ATOM 728 O O . ALA A 1 95 ? -11.802 -4.326 8.876 1.00 94.75 95 ALA A O 1
ATOM 729 N N . VAL A 1 96 ? -10.328 -2.695 8.437 1.00 93.12 96 VAL A N 1
ATOM 730 C CA . VAL A 1 96 ? -9.978 -2.448 9.843 1.00 93.12 96 VAL A CA 1
ATOM 731 C C . VAL A 1 96 ? -11.186 -1.959 10.644 1.00 93.12 96 VAL A C 1
ATOM 733 O O . VAL A 1 96 ? -11.454 -2.477 11.728 1.00 93.12 96 VAL A O 1
ATOM 736 N N . ARG A 1 97 ? -11.962 -1.007 10.115 1.00 92.00 97 ARG A N 1
ATOM 737 C CA . ARG A 1 97 ? -13.175 -0.491 10.773 1.00 92.00 97 ARG A CA 1
ATOM 738 C C . ARG A 1 97 ? -14.222 -1.577 10.983 1.00 92.00 97 ARG A C 1
ATOM 740 O O . ARG A 1 97 ? -14.832 -1.640 12.049 1.00 92.00 97 ARG A O 1
ATOM 747 N N . GLN A 1 98 ? -14.414 -2.443 9.989 1.00 91.31 98 GLN A N 1
ATOM 748 C CA . GLN A 1 98 ? -15.326 -3.584 10.083 1.00 91.31 98 GLN A CA 1
ATOM 749 C C . GLN A 1 98 ? -14.851 -4.597 11.126 1.00 91.31 98 GLN A C 1
ATOM 751 O O . GLN A 1 98 ? -15.643 -5.028 11.964 1.00 91.31 98 GLN A O 1
ATOM 756 N N . PHE A 1 99 ? -13.557 -4.924 11.123 1.00 90.19 99 PHE A N 1
ATOM 757 C CA . PHE A 1 99 ? -12.951 -5.833 12.093 1.00 90.19 99 PHE A CA 1
ATOM 758 C C . PHE A 1 99 ? -13.087 -5.326 13.534 1.00 90.19 99 PHE A C 1
ATOM 760 O O . PHE A 1 99 ? -13.484 -6.078 14.424 1.00 90.19 99 PHE A O 1
ATOM 767 N N . LEU A 1 100 ? -12.813 -4.039 13.760 1.00 88.25 100 LEU A N 1
ATOM 768 C CA . LEU A 1 100 ? -12.939 -3.401 15.072 1.00 88.25 100 LEU A CA 1
ATOM 769 C C . LEU A 1 100 ? -14.389 -3.075 15.455 1.00 88.25 100 LEU A C 1
ATOM 771 O O . LEU A 1 100 ? -14.643 -2.725 16.606 1.00 88.25 100 LEU A O 1
ATOM 775 N N . GLN A 1 101 ? -15.329 -3.174 14.509 1.00 88.19 101 GLN A N 1
ATOM 776 C CA . GLN A 1 101 ? -16.717 -2.722 14.660 1.00 88.19 101 GLN A CA 1
ATOM 777 C C . GLN A 1 101 ? -16.802 -1.245 15.085 1.00 88.19 101 GLN A C 1
ATOM 779 O O . GLN A 1 101 ? -17.644 -0.851 15.890 1.00 88.19 101 GLN A O 1
ATOM 784 N N . ASN A 1 102 ? -15.909 -0.421 14.533 1.00 86.69 102 ASN A N 1
ATOM 785 C CA . ASN A 1 102 ? -15.804 1.000 14.832 1.00 86.69 102 ASN A CA 1
ATOM 786 C C . ASN A 1 102 ? -15.694 1.803 13.521 1.00 86.69 102 ASN A C 1
ATOM 788 O O . ASN A 1 102 ? -14.602 1.877 12.955 1.00 86.69 102 ASN A O 1
ATOM 792 N N . PRO A 1 103 ? -16.797 2.389 13.016 1.00 87.56 103 PRO A N 1
ATOM 793 C CA . PRO A 1 103 ? -16.800 3.110 11.740 1.00 87.56 103 PRO A CA 1
ATOM 794 C C . PRO A 1 103 ? -15.978 4.404 11.776 1.00 87.56 103 PRO A C 1
ATOM 796 O O . PRO A 1 103 ? -15.474 4.828 10.738 1.00 87.56 103 PRO A O 1
ATOM 799 N N . ASP A 1 104 ? -15.802 4.987 12.961 1.00 87.75 104 ASP A N 1
ATOM 800 C CA . ASP A 1 104 ? -15.076 6.241 13.163 1.00 87.75 104 ASP A CA 1
ATOM 801 C C . ASP A 1 104 ? -13.596 6.004 13.487 1.00 87.75 104 ASP A C 1
ATOM 803 O O . ASP A 1 104 ? -12.850 6.950 13.729 1.00 87.75 104 ASP A O 1
ATOM 807 N N . PHE A 1 105 ? -13.145 4.743 13.498 1.00 86.94 105 PHE A N 1
ATOM 808 C CA . PHE A 1 105 ? -11.746 4.436 13.755 1.00 86.94 105 PHE A CA 1
ATOM 809 C C . PHE A 1 105 ? -10.855 5.057 12.677 1.00 86.94 105 PHE A C 1
ATOM 811 O O . PHE A 1 105 ? -11.063 4.866 11.471 1.00 86.94 105 PHE A O 1
ATOM 818 N N . GLU A 1 106 ? -9.837 5.778 13.128 1.00 86.62 106 GLU A N 1
ATOM 819 C CA . GLU A 1 106 ? -8.804 6.356 12.289 1.00 86.62 106 GLU A CA 1
ATOM 820 C C . GLU A 1 106 ? -7.457 5.760 12.680 1.00 86.62 106 GLU A C 1
ATOM 822 O O . GLU A 1 106 ? -7.057 5.766 13.846 1.00 86.62 106 GLU A O 1
ATOM 827 N N . ILE A 1 107 ? -6.751 5.233 11.683 1.00 86.19 107 ILE A N 1
ATOM 828 C CA . ILE A 1 107 ? -5.375 4.799 11.853 1.00 86.19 107 ILE A CA 1
ATOM 829 C C . ILE A 1 107 ? -4.444 5.949 11.477 1.00 86.19 107 ILE A C 1
ATOM 831 O O . ILE A 1 107 ? -4.376 6.370 10.320 1.00 86.19 107 ILE A O 1
ATOM 835 N N . HIS A 1 108 ? -3.679 6.431 12.453 1.00 88.31 108 HIS A N 1
ATOM 836 C CA . HIS A 1 108 ? -2.559 7.334 12.203 1.00 88.31 108 HIS A CA 1
ATOM 837 C C . HIS A 1 108 ? -1.381 6.522 11.658 1.00 88.31 108 HIS A C 1
ATOM 839 O O . HIS A 1 108 ? -0.422 6.223 12.370 1.00 88.31 108 HIS A O 1
ATOM 845 N N . ALA A 1 109 ? -1.514 6.076 10.408 1.00 92.44 109 ALA A N 1
ATOM 846 C CA . ALA A 1 109 ? -0.515 5.243 9.760 1.00 92.44 109 ALA A CA 1
ATOM 847 C C . ALA A 1 109 ? 0.822 5.982 9.632 1.00 92.44 109 ALA A C 1
ATOM 849 O O . ALA A 1 109 ? 0.864 7.157 9.272 1.00 92.44 109 ALA A O 1
ATOM 850 N N . THR A 1 110 ? 1.906 5.265 9.904 1.00 91.94 110 THR A N 1
ATOM 851 C CA . THR A 1 110 ? 3.290 5.682 9.647 1.00 91.94 110 THR A CA 1
ATOM 852 C C . THR A 1 110 ? 3.925 4.857 8.529 1.00 91.94 110 THR A C 1
ATOM 854 O O . THR A 1 110 ? 4.951 5.254 7.981 1.00 91.94 110 THR A O 1
ATOM 857 N N . SER A 1 111 ? 3.331 3.707 8.196 1.00 94.69 111 SER A N 1
ATOM 858 C CA . SER A 1 111 ? 3.692 2.896 7.034 1.00 94.69 111 SER A CA 1
ATOM 859 C C . SER A 1 111 ? 2.462 2.225 6.419 1.00 94.69 111 SER A C 1
ATOM 861 O O . SER A 1 111 ? 1.517 1.842 7.119 1.00 94.69 111 SER A O 1
ATOM 863 N N . PHE A 1 112 ? 2.496 2.088 5.095 1.00 97.75 112 PHE A N 1
ATOM 864 C CA . PHE A 1 112 ? 1.545 1.303 4.320 1.00 97.75 112 PHE A CA 1
ATOM 865 C C . PHE A 1 112 ? 2.304 0.549 3.234 1.00 97.75 112 PHE A C 1
ATOM 867 O O . PHE A 1 112 ? 3.086 1.149 2.497 1.00 97.75 112 PHE A O 1
ATOM 874 N N . THR A 1 113 ? 2.097 -0.758 3.145 1.00 97.69 113 THR A N 1
ATOM 875 C CA . THR A 1 113 ? 2.729 -1.595 2.128 1.00 97.69 113 THR A CA 1
ATOM 876 C C . THR A 1 113 ? 1.715 -2.507 1.461 1.00 97.69 113 THR A C 1
ATOM 878 O O . THR A 1 113 ? 0.719 -2.912 2.060 1.00 97.69 113 THR A O 1
ATOM 881 N N . TYR A 1 114 ? 1.996 -2.833 0.210 1.00 97.75 114 TYR A N 1
ATOM 882 C CA . TYR A 1 114 ? 1.424 -3.936 -0.537 1.00 97.75 114 TYR A CA 1
ATOM 883 C C . TYR A 1 114 ? 2.563 -4.888 -0.898 1.00 97.75 114 TYR A C 1
ATOM 885 O O . TYR A 1 114 ? 3.602 -4.441 -1.376 1.00 97.75 114 TYR A O 1
ATOM 893 N N . GLU A 1 115 ? 2.386 -6.178 -0.652 1.00 96.19 115 GLU A N 1
ATOM 894 C CA . GLU A 1 115 ? 3.365 -7.216 -0.984 1.00 96.19 115 GLU A CA 1
ATOM 895 C C . GLU A 1 115 ? 2.624 -8.542 -1.146 1.00 96.19 115 GLU A C 1
ATOM 897 O O . GLU A 1 115 ? 1.918 -8.937 -0.220 1.00 96.19 115 GLU A O 1
ATOM 902 N N . ASP A 1 116 ? 2.773 -9.222 -2.284 1.00 87.31 116 ASP A N 1
ATOM 903 C CA . ASP A 1 116 ? 2.212 -10.562 -2.527 1.00 87.31 116 ASP A CA 1
ATOM 904 C C . ASP A 1 116 ? 0.717 -10.697 -2.151 1.00 87.31 116 ASP A C 1
ATOM 906 O O . ASP A 1 116 ? 0.334 -11.503 -1.298 1.00 87.31 116 ASP A O 1
ATOM 910 N N . ASP A 1 117 ? -0.149 -9.882 -2.767 1.00 91.00 117 ASP A N 1
ATOM 911 C CA . ASP A 1 117 ? -1.606 -9.883 -2.525 1.00 91.00 117 ASP A CA 1
ATOM 912 C C . ASP A 1 117 ? -2.012 -9.589 -1.065 1.00 91.00 117 ASP A C 1
ATOM 914 O O . ASP A 1 117 ? -3.011 -10.080 -0.522 1.00 91.00 117 ASP A O 1
ATOM 918 N N . ARG A 1 118 ? -1.234 -8.744 -0.390 1.00 96.38 118 ARG A N 1
ATOM 919 C CA . ARG A 1 118 ? -1.474 -8.388 1.006 1.00 96.38 118 ARG A CA 1
ATOM 920 C C . ARG A 1 118 ? -1.143 -6.936 1.275 1.00 96.38 118 ARG A C 1
ATOM 922 O O . ARG A 1 118 ? -0.032 -6.491 1.009 1.00 96.38 118 ARG A O 1
ATOM 929 N N . TYR A 1 119 ? -2.080 -6.237 1.906 1.00 97.69 119 TYR A N 1
ATOM 930 C CA . TYR A 1 119 ? -1.824 -4.922 2.476 1.00 97.69 119 TYR A CA 1
ATOM 931 C C . TYR A 1 119 ? -1.367 -5.046 3.925 1.00 97.69 119 TYR A C 1
ATOM 933 O O . TYR A 1 119 ? -1.908 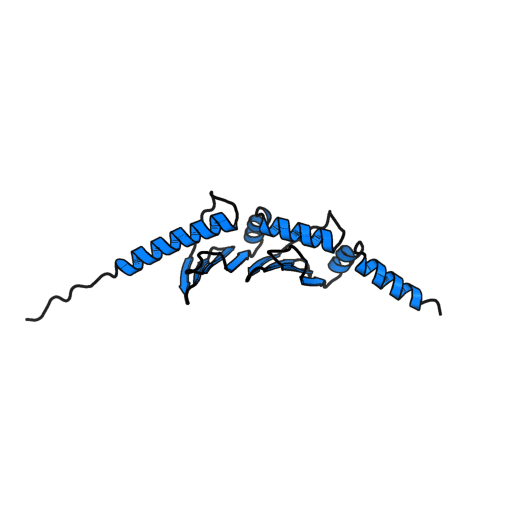-5.847 4.694 1.00 97.69 119 TYR A O 1
ATOM 941 N N . GLU A 1 120 ? -0.406 -4.225 4.325 1.00 97.38 120 GLU A N 1
ATOM 942 C CA . GLU A 1 120 ? -0.041 -4.035 5.721 1.00 97.38 120 GLU A CA 1
ATOM 943 C C . GLU A 1 120 ? -0.047 -2.542 6.045 1.00 97.38 120 GLU A C 1
ATOM 945 O O . GLU A 1 120 ? 0.599 -1.739 5.377 1.00 97.38 120 GLU A O 1
ATOM 950 N N . VAL A 1 121 ? -0.800 -2.160 7.074 1.00 96.19 121 VAL A N 1
ATOM 951 C CA . VAL A 1 121 ? -0.838 -0.790 7.591 1.00 96.19 121 VAL A CA 1
ATOM 952 C C . VAL A 1 121 ? -0.386 -0.805 9.037 1.00 96.19 121 VAL A C 1
ATOM 954 O O . VAL A 1 121 ? -0.851 -1.628 9.826 1.00 96.19 121 VAL A O 1
ATOM 957 N N . SER A 1 122 ? 0.526 0.095 9.396 1.00 92.81 122 SER A N 1
ATOM 958 C CA . SER A 1 122 ? 1.011 0.215 10.770 1.00 92.81 122 SER A CA 1
ATOM 959 C C . SER A 1 122 ? 1.030 1.666 11.227 1.00 92.81 122 SER A C 1
ATOM 961 O O . SER A 1 122 ? 1.316 2.572 10.447 1.00 92.81 122 SER A O 1
ATOM 963 N N . GLY A 1 123 ? 0.723 1.883 12.502 1.00 89.31 123 GLY A N 1
ATOM 964 C CA . GLY A 1 123 ? 0.680 3.201 13.128 1.00 89.31 123 GLY A CA 1
ATOM 965 C C . GLY A 1 123 ? 0.209 3.114 14.576 1.00 89.31 123 GLY A C 1
ATOM 966 O O . GLY A 1 123 ? -0.581 2.236 14.911 1.00 89.31 123 GLY A O 1
ATOM 967 N N . ASN A 1 124 ? 0.702 4.004 15.442 1.00 83.00 124 ASN A N 1
ATOM 968 C CA . ASN A 1 124 ? 0.320 4.098 16.860 1.00 83.00 124 ASN A CA 1
ATOM 969 C C . ASN A 1 124 ? 0.243 2.743 17.589 1.00 83.00 124 ASN A C 1
ATOM 971 O O . ASN A 1 124 ? -0.792 2.397 18.152 1.00 83.00 124 ASN A O 1
ATOM 975 N N . ASN A 1 125 ? 1.334 1.966 17.557 1.00 85.19 125 ASN A N 1
ATOM 976 C CA . ASN A 1 125 ? 1.431 0.640 18.191 1.00 85.19 125 ASN A CA 1
ATOM 977 C C . ASN A 1 125 ? 0.411 -0.400 17.674 1.00 85.19 125 ASN A C 1
ATOM 979 O O . ASN A 1 125 ? 0.191 -1.450 18.277 1.00 85.19 125 ASN A O 1
ATOM 983 N N . MET A 1 126 ? -0.199 -0.136 16.523 1.00 89.56 126 MET A N 1
ATOM 984 C CA . MET A 1 126 ? -1.106 -1.049 15.850 1.00 89.56 126 MET A CA 1
ATOM 985 C C . MET A 1 126 ? -0.531 -1.429 14.493 1.00 89.56 126 MET A C 1
ATOM 987 O O . MET A 1 126 ? 0.117 -0.627 13.820 1.00 89.56 126 MET A O 1
ATOM 991 N N . SER A 1 127 ? -0.778 -2.667 14.091 1.00 93.62 127 SER A N 1
ATOM 992 C CA . SER A 1 127 ? -0.467 -3.163 12.760 1.00 93.62 127 SER A CA 1
ATOM 993 C C . SER A 1 127 ? -1.572 -4.106 12.312 1.00 93.62 127 SER A C 1
ATOM 995 O O . SER A 1 127 ? -1.974 -5.007 13.054 1.00 93.62 127 SER A O 1
ATOM 997 N N . PHE A 1 128 ? -2.070 -3.890 11.102 1.00 95.75 128 PHE A N 1
ATOM 998 C CA . PHE A 1 128 ? -3.099 -4.713 10.489 1.00 95.75 128 PHE A CA 1
ATOM 999 C C . PHE A 1 128 ? -2.601 -5.230 9.157 1.00 95.75 128 PHE A C 1
ATOM 1001 O O . PHE A 1 128 ? -2.050 -4.486 8.349 1.00 95.75 128 PHE A O 1
ATOM 1008 N N . ARG A 1 129 ? -2.852 -6.511 8.927 1.00 97.38 129 ARG A N 1
ATOM 1009 C CA . ARG A 1 129 ? -2.572 -7.200 7.681 1.00 97.38 129 ARG A CA 1
ATOM 1010 C C . ARG A 1 129 ? -3.881 -7.624 7.054 1.00 97.38 129 ARG A C 1
ATOM 1012 O O . ARG A 1 129 ? -4.677 -8.313 7.697 1.00 97.38 129 ARG A O 1
ATOM 1019 N N . VAL A 1 130 ? -4.076 -7.245 5.804 1.00 97.50 130 VAL A N 1
ATOM 1020 C CA . VAL A 1 130 ? -5.320 -7.431 5.062 1.00 97.50 130 VAL A CA 1
ATOM 1021 C C . VAL A 1 130 ? -5.016 -8.237 3.813 1.00 97.50 130 VAL A C 1
ATOM 1023 O O . VAL A 1 130 ? -4.051 -7.944 3.112 1.00 97.50 130 VAL A O 1
ATOM 1026 N N . ASN A 1 131 ? -5.810 -9.267 3.540 1.00 96.12 131 ASN A N 1
ATOM 1027 C CA . ASN A 1 131 ? -5.745 -9.943 2.250 1.00 96.12 131 ASN A CA 1
ATOM 1028 C C . ASN A 1 131 ? -6.241 -8.972 1.166 1.00 96.12 131 ASN A C 1
ATOM 1030 O O . ASN A 1 131 ? -7.353 -8.448 1.272 1.00 96.12 131 ASN A O 1
ATOM 1034 N N . ALA A 1 132 ? -5.417 -8.691 0.157 1.00 92.75 132 ALA A N 1
ATOM 1035 C CA . ALA A 1 132 ? -5.731 -7.659 -0.822 1.00 92.75 132 ALA A CA 1
ATOM 1036 C C . ALA A 1 132 ? -6.874 -8.072 -1.755 1.00 92.75 132 ALA A C 1
ATOM 1038 O O . ALA A 1 132 ? -7.663 -7.213 -2.150 1.00 92.75 132 ALA A O 1
ATOM 1039 N N . THR A 1 133 ? -7.063 -9.369 -1.999 1.00 91.50 133 THR A N 1
ATOM 1040 C CA . THR A 1 133 ? -8.219 -9.900 -2.728 1.00 91.50 133 THR A CA 1
ATOM 1041 C C . THR A 1 133 ? -9.513 -9.772 -1.914 1.00 91.50 133 THR A C 1
ATOM 1043 O O . THR A 1 133 ? -10.430 -9.042 -2.308 1.00 91.50 133 THR A O 1
ATOM 1046 N N . THR A 1 134 ? -9.602 -10.437 -0.759 1.00 93.06 134 THR A N 1
ATOM 1047 C CA . THR A 1 134 ? -10.860 -10.595 -0.007 1.00 93.06 134 THR A CA 1
ATOM 1048 C C . THR A 1 134 ? -11.205 -9.397 0.871 1.00 93.06 134 THR A C 1
ATOM 1050 O O . THR A 1 134 ? -12.375 -9.173 1.165 1.00 93.06 134 THR A O 1
ATOM 1053 N N . GLY A 1 135 ? -10.210 -8.599 1.268 1.00 91.56 135 GLY A N 1
ATOM 1054 C CA . GLY A 1 135 ? -10.380 -7.540 2.262 1.00 91.56 135 GLY A CA 1
ATOM 1055 C C . GLY A 1 135 ? -10.437 -8.051 3.705 1.00 91.56 135 GLY A C 1
ATOM 1056 O O . GLY A 1 135 ? -10.701 -7.264 4.609 1.00 91.56 135 GLY A O 1
ATOM 1057 N N . ASP A 1 136 ? -10.180 -9.338 3.952 1.00 93.44 136 ASP A N 1
ATOM 1058 C CA . ASP A 1 136 ? -10.210 -9.894 5.305 1.00 93.44 136 ASP A CA 1
ATOM 1059 C C . ASP A 1 136 ? -8.954 -9.522 6.101 1.00 93.44 136 ASP A C 1
ATOM 1061 O O . ASP A 1 136 ? -7.828 -9.577 5.594 1.00 93.44 136 ASP A O 1
ATOM 1065 N N . ILE A 1 137 ? -9.129 -9.224 7.393 1.00 94.81 137 ILE A N 1
ATOM 1066 C CA . ILE A 1 137 ? -8.007 -9.101 8.328 1.00 94.81 137 ILE A CA 1
ATOM 1067 C C . ILE A 1 137 ? -7.408 -10.488 8.575 1.00 94.81 137 ILE A C 1
ATOM 1069 O O . ILE A 1 137 ? -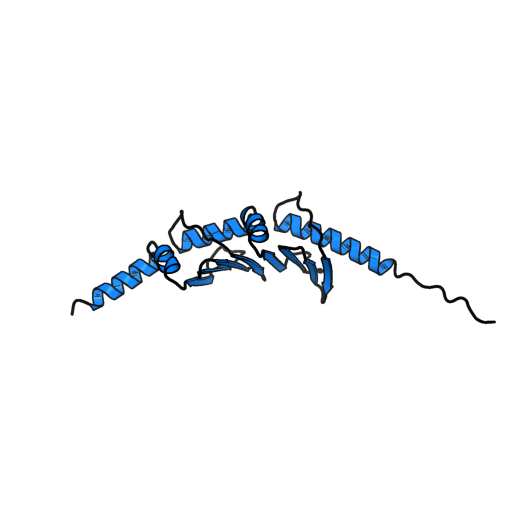8.039 -11.360 9.167 1.00 94.81 137 ILE A O 1
ATOM 1073 N N . THR A 1 138 ? -6.154 -10.675 8.170 1.00 94.88 138 THR A N 1
ATOM 1074 C CA . THR A 1 138 ? -5.394 -11.920 8.383 1.00 94.88 138 THR A CA 1
ATOM 1075 C C . THR A 1 138 ? -4.491 -11.849 9.610 1.00 94.88 138 THR A C 1
ATOM 1077 O O . THR A 1 138 ? -4.116 -12.877 10.174 1.00 94.88 138 THR A O 1
ATOM 1080 N N . ARG A 1 139 ? -4.143 -10.636 10.055 1.00 93.62 139 ARG A N 1
ATOM 1081 C CA . ARG A 1 139 ? -3.413 -10.396 11.302 1.00 93.62 139 ARG A CA 1
ATOM 1082 C C . ARG A 1 139 ? -3.769 -9.024 11.854 1.00 93.62 139 ARG A C 1
ATOM 1084 O O . ARG A 1 139 ? -3.774 -8.046 11.115 1.00 93.62 139 ARG A O 1
ATOM 1091 N N . ALA A 1 140 ? -3.980 -8.956 13.161 1.00 92.38 140 ALA A N 1
ATOM 1092 C CA . ALA A 1 140 ? -4.030 -7.708 13.907 1.00 92.38 140 ALA A CA 1
ATOM 1093 C C . ALA A 1 140 ? -3.044 -7.812 15.072 1.00 92.38 140 ALA A C 1
ATOM 1095 O O . ALA A 1 140 ? -3.104 -8.753 15.865 1.00 92.38 140 ALA A O 1
ATOM 1096 N N . LEU A 1 141 ? -2.114 -6.867 15.152 1.00 90.44 141 LEU A N 1
ATOM 1097 C CA . LEU A 1 141 ? -1.239 -6.673 16.296 1.00 90.44 141 LEU A CA 1
ATOM 1098 C C . LEU A 1 141 ? -1.608 -5.343 16.937 1.00 90.44 141 LEU A C 1
ATOM 1100 O O . LEU A 1 141 ? -1.574 -4.302 16.292 1.00 90.44 141 LEU A O 1
ATOM 1104 N N . LEU A 1 142 ? -1.971 -5.408 18.208 1.00 87.06 142 LEU A N 1
ATOM 1105 C CA . LEU A 1 142 ? -2.528 -4.299 18.960 1.00 87.06 142 LEU A CA 1
ATOM 1106 C C . LEU A 1 142 ? -1.732 -4.192 20.258 1.00 87.06 142 LEU A C 1
ATOM 1108 O O . LEU A 1 142 ? -1.959 -4.959 21.194 1.00 87.06 142 LEU A O 1
ATOM 1112 N N . THR A 1 143 ? -0.743 -3.306 20.286 1.00 81.00 143 THR A N 1
ATOM 1113 C CA . THR A 1 143 ? 0.095 -3.069 21.462 1.00 81.00 143 THR A CA 1
ATOM 1114 C C . THR A 1 143 ? -0.176 -1.661 21.996 1.00 81.00 143 THR A C 1
ATOM 1116 O O . THR A 1 143 ? -0.540 -0.762 21.252 1.00 81.00 143 THR A O 1
ATOM 1119 N N . GLY A 1 144 ? -0.089 -1.457 23.310 1.00 72.69 144 GLY A N 1
ATOM 1120 C CA . GLY A 1 144 ? -0.300 -0.137 23.918 1.00 72.69 144 GLY A CA 1
ATOM 1121 C C . GLY A 1 144 ? -1.755 0.227 24.272 1.00 72.69 144 GLY A C 1
ATOM 1122 O O . GLY A 1 144 ? -2.694 -0.520 23.995 1.00 72.69 144 GLY A O 1
ATOM 1123 N N . PRO A 1 145 ? -1.955 1.353 24.976 1.00 70.94 145 PRO A N 1
ATOM 1124 C CA . PRO A 1 145 ? -3.271 1.792 25.440 1.00 70.94 145 PRO A CA 1
ATOM 1125 C C . PRO A 1 145 ? -4.217 2.207 24.302 1.00 70.94 145 PRO A C 1
ATOM 1127 O O . PRO A 1 145 ? -5.432 2.062 24.437 1.00 70.94 145 PRO A O 1
ATOM 1130 N N . GLU A 1 146 ? -3.688 2.661 23.165 1.00 68.88 146 GLU A N 1
ATOM 1131 C CA . GLU A 1 146 ? -4.470 3.042 21.980 1.00 68.88 146 GLU A CA 1
ATOM 1132 C C . GLU A 1 146 ? -5.250 1.843 21.416 1.00 68.88 146 GLU A C 1
ATOM 1134 O O . GLU A 1 146 ? -6.416 1.963 21.033 1.00 68.88 146 GLU A O 1
ATOM 1139 N N . ALA A 1 147 ? -4.642 0.656 21.472 1.00 69.75 147 ALA A N 1
ATOM 1140 C CA . ALA A 1 147 ? -5.262 -0.609 21.103 1.00 69.75 147 ALA A CA 1
ATOM 1141 C C . ALA A 1 147 ? -6.480 -0.969 21.974 1.00 69.75 147 ALA A C 1
ATOM 1143 O O . ALA A 1 147 ? -7.427 -1.585 21.484 1.00 69.75 147 ALA A O 1
ATOM 1144 N N . VAL A 1 148 ? -6.490 -0.573 23.252 1.00 66.88 148 VAL A N 1
ATOM 1145 C CA . VAL A 1 148 ? -7.622 -0.829 24.162 1.00 66.88 148 VAL A CA 1
ATOM 1146 C C . VAL A 1 148 ? -8.834 0.008 23.753 1.00 66.88 148 VAL A C 1
ATOM 1148 O O . VAL A 1 148 ? -9.951 -0.507 23.721 1.00 66.88 148 VAL A O 1
ATOM 1151 N N . GLY A 1 149 ? -8.615 1.271 23.374 1.00 68.06 149 GLY A N 1
ATOM 1152 C CA . GLY A 1 149 ? -9.667 2.132 22.829 1.00 68.06 149 GLY A CA 1
ATOM 1153 C C . GLY A 1 149 ? -10.211 1.616 21.495 1.00 68.06 149 GLY A C 1
ATOM 1154 O O . GLY A 1 149 ? -11.424 1.584 21.297 1.00 68.06 149 GLY A O 1
ATOM 1155 N N . ALA A 1 150 ? -9.328 1.135 20.615 1.00 69.00 150 ALA A N 1
ATOM 1156 C CA . ALA A 1 150 ? -9.702 0.548 19.329 1.00 69.00 150 ALA A CA 1
ATOM 1157 C C . ALA A 1 150 ? -10.566 -0.719 19.485 1.00 69.00 150 ALA A C 1
ATOM 1159 O O . ALA A 1 150 ? -11.540 -0.906 18.759 1.00 69.00 150 ALA A O 1
ATOM 1160 N N . MET A 1 151 ? -10.230 -1.570 20.459 1.00 71.25 151 MET A N 1
ATOM 1161 C CA . MET A 1 151 ? -10.903 -2.848 20.711 1.00 71.25 151 MET A CA 1
ATOM 1162 C C . MET A 1 151 ? -12.170 -2.738 21.555 1.00 71.25 151 MET A C 1
ATOM 1164 O O . MET A 1 151 ? -12.960 -3.678 21.527 1.00 71.25 151 MET A O 1
ATOM 1168 N N . GLY A 1 152 ? -12.387 -1.643 22.290 1.00 65.81 152 GLY A N 1
ATOM 1169 C CA . GLY A 1 152 ? -13.505 -1.512 23.236 1.00 65.81 152 GLY A CA 1
ATOM 1170 C C . GLY A 1 152 ? -14.888 -1.781 22.627 1.00 65.81 152 GLY A C 1
ATOM 1171 O O . GLY A 1 152 ? -15.777 -2.294 23.308 1.00 65.81 152 GLY A O 1
ATOM 1172 N N . ASN A 1 153 ? -15.043 -1.518 21.328 1.00 65.88 153 ASN A N 1
ATOM 1173 C CA . ASN A 1 153 ? -16.280 -1.758 20.580 1.00 65.88 153 ASN A CA 1
ATOM 1174 C C . ASN A 1 153 ? -16.325 -3.117 19.865 1.00 65.88 153 ASN A C 1
ATOM 1176 O O . ASN A 1 153 ? -17.379 -3.507 19.371 1.00 65.88 153 ASN A O 1
ATOM 1180 N N . SER A 1 154 ? -15.216 -3.859 19.831 1.00 68.62 154 SER A N 1
ATOM 1181 C CA . SER A 1 154 ? -15.163 -5.157 19.166 1.00 68.62 154 SER A CA 1
ATOM 1182 C C . SER A 1 154 ? -15.886 -6.226 19.989 1.00 68.62 154 SER A C 1
ATOM 1184 O O . SER A 1 154 ? -15.665 -6.386 21.194 1.00 68.62 154 SER A O 1
ATOM 1186 N N . SER A 1 155 ? -16.710 -7.030 19.320 1.00 66.50 155 SER A N 1
ATOM 1187 C CA . SER A 1 155 ? -17.345 -8.214 19.915 1.00 66.50 155 SER A CA 1
ATOM 1188 C C . SER A 1 155 ? -16.334 -9.159 20.576 1.00 66.50 155 SER A C 1
ATOM 1190 O O . SER A 1 155 ? -16.628 -9.750 21.610 1.00 66.50 155 SER A O 1
ATOM 1192 N N . GLN A 1 156 ? -15.116 -9.266 20.038 1.00 67.31 156 GLN A N 1
ATOM 1193 C CA . GLN A 1 156 ? -14.046 -10.088 20.608 1.00 67.31 156 GLN A CA 1
ATOM 1194 C C . GLN A 1 156 ? -13.591 -9.578 21.980 1.00 67.31 156 GLN A C 1
ATOM 1196 O O . GLN A 1 156 ? -13.460 -10.371 22.914 1.00 67.31 156 GLN A O 1
ATOM 1201 N N . TYR A 1 157 ? -13.413 -8.263 22.136 1.00 65.31 157 TYR A N 1
ATOM 1202 C CA . TYR A 1 157 ? -13.116 -7.661 23.436 1.00 65.31 157 TYR A CA 1
ATOM 1203 C C . TYR A 1 157 ? -14.294 -7.780 24.400 1.00 65.31 157 TYR A C 1
ATOM 1205 O O . TYR A 1 157 ? -14.097 -8.118 25.565 1.00 65.31 157 TYR A O 1
ATOM 1213 N N . GLN A 1 158 ? -15.525 -7.555 23.936 1.00 64.12 158 GLN A N 1
ATOM 1214 C CA . GLN A 1 158 ? -16.724 -7.707 24.767 1.00 64.12 158 GLN A CA 1
ATOM 1215 C C . GLN A 1 158 ? -16.887 -9.150 25.268 1.00 64.12 158 GLN A C 1
ATOM 1217 O O . GLN A 1 158 ? -17.181 -9.365 26.440 1.00 64.12 158 GLN A O 1
ATOM 1222 N N . MET A 1 159 ? -16.610 -10.150 24.426 1.00 62.78 159 MET A N 1
ATOM 1223 C CA . MET A 1 159 ? -16.617 -11.560 24.825 1.00 62.78 159 MET A CA 1
ATOM 1224 C C . MET A 1 159 ? -15.481 -11.889 25.802 1.00 62.78 159 MET A C 1
ATOM 1226 O O . MET A 1 159 ? -15.721 -12.551 26.810 1.00 62.78 159 MET A O 1
ATOM 1230 N N . ALA A 1 160 ? -14.259 -11.407 25.554 1.00 61.22 160 ALA A N 1
ATOM 1231 C CA . ALA A 1 160 ? -13.116 -11.635 26.441 1.00 61.22 160 ALA A CA 1
ATOM 1232 C C . ALA A 1 160 ? -13.287 -10.950 27.810 1.00 61.22 160 ALA A C 1
ATOM 1234 O O . ALA A 1 160 ? -12.973 -11.537 28.849 1.00 61.22 160 ALA A O 1
ATOM 1235 N N . SER A 1 161 ? -13.822 -9.728 27.829 1.00 60.28 161 SER A N 1
ATOM 1236 C CA . SER A 1 161 ? -14.112 -8.976 29.055 1.00 60.28 161 SER A CA 1
ATOM 1237 C C . SER A 1 161 ? -15.292 -9.574 29.824 1.00 60.28 161 SER A C 1
ATOM 1239 O O . SER A 1 161 ? -15.191 -9.726 31.040 1.00 60.28 161 SER A O 1
ATOM 1241 N N . ALA A 1 162 ? -16.356 -10.016 29.144 1.00 60.88 162 ALA A N 1
ATOM 1242 C CA . ALA A 1 162 ? -17.461 -10.742 29.771 1.00 60.88 162 ALA A CA 1
ATOM 1243 C C . ALA A 1 162 ? -17.001 -12.077 30.382 1.00 60.88 162 ALA A C 1
ATOM 1245 O O . ALA A 1 162 ? -17.340 -12.378 31.527 1.00 60.88 162 ALA A O 1
ATOM 1246 N N . ALA A 1 163 ? -16.169 -12.846 29.671 1.00 60.00 163 ALA A N 1
ATOM 1247 C CA . ALA A 1 163 ? -15.582 -14.085 30.187 1.00 60.00 163 ALA A CA 1
ATOM 1248 C C . ALA A 1 163 ? -14.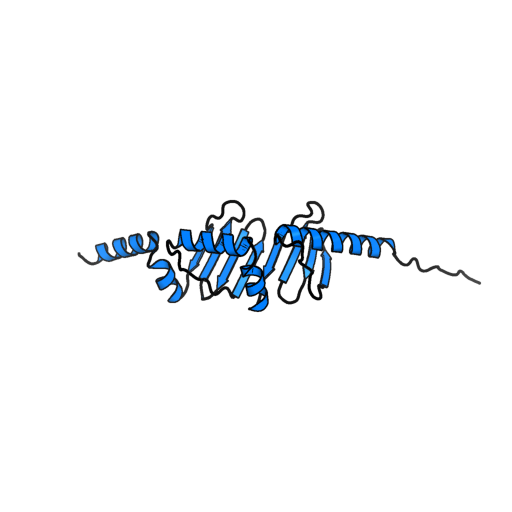662 -13.837 31.397 1.00 60.00 163 ALA A C 1
ATOM 1250 O O . ALA A 1 163 ? -14.655 -14.617 32.349 1.00 60.00 163 ALA A O 1
ATOM 1251 N N . SER A 1 164 ? -13.922 -12.727 31.397 1.00 60.44 164 SER A N 1
ATOM 1252 C CA . SER A 1 164 ? -13.042 -12.346 32.510 1.00 60.44 164 SER A CA 1
ATOM 1253 C C . SER A 1 164 ? -13.818 -11.828 33.728 1.00 60.44 164 SER A C 1
ATOM 1255 O O . SER A 1 164 ? -13.409 -12.072 34.861 1.00 60.44 164 SER A O 1
ATOM 1257 N N . GLY A 1 165 ? -14.958 -11.161 33.512 1.00 55.72 165 GLY A N 1
ATOM 1258 C CA . GLY A 1 165 ? -15.847 -10.681 34.574 1.00 55.72 165 GLY A CA 1
ATOM 1259 C C . GLY A 1 165 ? -16.633 -11.792 35.280 1.00 55.72 165 GLY A C 1
ATOM 1260 O O . GLY A 1 165 ? -16.911 -11.681 36.471 1.00 55.72 165 GLY A O 1
ATOM 1261 N N . MET A 1 166 ? -16.938 -12.898 34.592 1.00 51.53 166 MET A N 1
ATOM 1262 C CA . MET A 1 166 ? -17.622 -14.049 35.201 1.00 51.53 166 MET A CA 1
ATOM 1263 C C . MET A 1 166 ? -16.733 -14.830 36.187 1.00 51.53 166 MET A C 1
ATOM 1265 O O . MET A 1 166 ? -17.250 -15.416 37.135 1.00 51.53 166 MET A O 1
ATOM 1269 N N . ASN A 1 167 ? -15.404 -14.777 36.039 1.00 49.47 167 ASN A N 1
ATOM 1270 C CA . ASN A 1 167 ? -14.457 -15.484 36.914 1.00 49.47 167 ASN A CA 1
ATOM 1271 C C . ASN A 1 167 ? -14.119 -14.758 38.236 1.00 49.47 167 ASN A C 1
ATOM 1273 O O . ASN A 1 167 ? -13.318 -15.275 39.009 1.00 49.47 167 ASN A O 1
ATOM 1277 N N . GLN A 1 168 ? -14.708 -13.589 38.524 1.00 44.22 168 GLN A N 1
ATOM 1278 C CA . GLN A 1 168 ? -14.482 -12.850 39.783 1.00 44.22 168 GLN A CA 1
ATOM 1279 C C . GLN A 1 168 ? -15.657 -12.916 40.778 1.00 44.22 168 GLN A C 1
ATOM 1281 O O . GLN A 1 168 ? -15.679 -12.169 41.752 1.00 44.22 168 GLN A O 1
ATOM 1286 N N . SER A 1 169 ? -16.631 -13.805 40.559 1.00 44.41 169 SER A N 1
ATOM 1287 C CA . SER A 1 169 ? -17.815 -13.956 41.427 1.00 44.41 169 SER A CA 1
ATOM 1288 C C . SER A 1 169 ? -17.905 -15.312 42.147 1.00 44.41 169 SER A C 1
ATOM 1290 O O . SER A 1 169 ? -19.003 -15.784 42.438 1.00 44.41 169 SER A O 1
ATOM 1292 N N . GLY A 1 170 ? -16.753 -15.931 42.436 1.00 37.94 170 GLY A N 1
ATOM 1293 C CA . GLY A 1 170 ? -16.632 -17.170 43.218 1.00 37.94 170 GLY A CA 1
ATOM 1294 C C . GLY A 1 170 ? -15.960 -16.948 44.562 1.00 37.94 170 GLY A C 1
ATOM 1295 O O . GLY A 1 170 ? -14.869 -16.337 44.558 1.00 37.94 170 GLY A O 1
#

Sequence (170 aa):
MCLLCCGCADQGGEEADLTLYDQSVQAVREFVEDQSYQPGTSAFSVESGVATLSGKYETYSMDIDTREIVFASYQGEEGIERAREGPHYQKTVIAVRQFLQNPDFEIHATSFTYEDDRYEVSGNNMSFRVNATTGDITRALLTGPEAVGAMGNSSQYQMASAASGMNQSG

Secondary structure (DSSP, 8-state):
----------HHHHHHHHHHHHHHHHHHHHHTT-TT---SS-EEEEETTEEEEE-SSEEEEEETTT--EEEEEEEHHHHHHHHHHSHHHHHHHHHHHHHHT-TT-----SEEEEESSEEEEEETTEEEEEETTT--EEEEEE-SHHHHHHHTTSHHHHHHHHHHHHTT--

pLDDT: mean 83.11, std 16.76, range [35.12, 97.75]